Protein AF-A0A382WL47-F1 (afdb_monomer)

Secondary structure (DSSP, 8-state):
---SS---GGG--------EEPPP---SS--EE-TTS-EE----SSSEESS--TTS-SSS-S-SSPPPEE-EE-SSHHHHHHHHHH--TTPPP---SSTTTT-

InterPro domains:
  IPR029433 DUF4438, N-terminal [PF14505] (31-103)
  IPR044909 TM_1086 superfamily [G3DSA:4.10.1180.10] (30-67)

Nearest PDB structures (foldseek):
  3dcl-assembly1_A  TM=9.652E-01  e=2.687E-06  Thermotoga maritima

Structure (mmCIF, N/CA/C/O backbone):
data_AF-A0A382WL47-F1
#
_entry.id   AF-A0A382WL47-F1
#
loop_
_atom_site.group_PDB
_atom_site.id
_atom_site.type_symbol
_atom_site.label_atom_id
_atom_site.label_alt_id
_atom_site.label_comp_id
_atom_site.label_asym_id
_atom_site.label_entity_id
_atom_site.label_seq_id
_atom_site.pdbx_PDB_ins_code
_atom_site.Cartn_x
_atom_site.Cartn_y
_atom_site.Cartn_z
_atom_site.occupancy
_atom_site.B_iso_or_equiv
_atom_site.auth_seq_id
_atom_site.auth_comp_id
_atom_site.auth_asym_id
_atom_site.auth_atom_id
_atom_site.pdbx_PDB_model_num
ATOM 1 N N . MET A 1 1 ?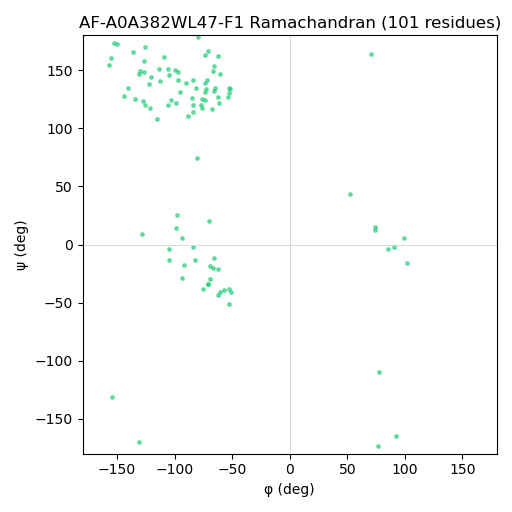 -22.251 -7.660 5.743 1.00 49.41 1 MET A N 1
ATOM 2 C CA . MET A 1 1 ? -22.581 -9.089 5.913 1.00 49.41 1 MET A CA 1
ATOM 3 C C . MET A 1 1 ? -21.816 -9.578 7.119 1.00 49.41 1 MET A C 1
ATOM 5 O O . MET A 1 1 ? -20.596 -9.578 7.074 1.00 49.41 1 MET A O 1
ATOM 9 N N . ILE A 1 2 ? -22.515 -9.888 8.204 1.00 54.53 2 ILE A N 1
ATOM 10 C CA . ILE A 1 2 ? -21.905 -10.502 9.384 1.00 54.53 2 ILE A CA 1
ATOM 11 C C . ILE A 1 2 ? -21.864 -12.001 9.082 1.00 54.53 2 ILE A C 1
ATOM 13 O O . ILE A 1 2 ? -22.895 -12.589 8.757 1.00 54.53 2 ILE A O 1
ATOM 17 N N . SER A 1 3 ? -20.670 -12.587 9.059 1.00 64.06 3 SER A N 1
ATOM 18 C CA . SER A 1 3 ? -20.490 -14.024 8.872 1.00 64.06 3 SER A CA 1
ATOM 19 C C . SER A 1 3 ? -21.045 -14.780 10.086 1.00 64.06 3 SER A C 1
ATOM 21 O O . SER A 1 3 ? -20.982 -14.293 11.211 1.00 64.06 3 SER A O 1
ATOM 23 N N . ASN A 1 4 ? -21.551 -16.000 9.889 1.00 83.44 4 ASN A N 1
ATOM 24 C CA . ASN A 1 4 ? -22.009 -16.895 10.970 1.00 83.44 4 ASN A CA 1
ATOM 25 C C . ASN A 1 4 ? -20.857 -17.450 11.841 1.00 83.44 4 ASN A C 1
ATOM 27 O O . ASN A 1 4 ? -20.998 -18.482 12.495 1.00 83.44 4 ASN A O 1
ATOM 31 N N . ILE A 1 5 ? -19.694 -16.800 11.832 1.00 93.94 5 ILE A N 1
ATOM 32 C CA . ILE A 1 5 ? -18.510 -17.222 12.572 1.00 93.94 5 ILE A CA 1
ATOM 33 C C . ILE A 1 5 ? -18.490 -16.461 13.894 1.00 93.94 5 ILE A C 1
ATOM 35 O O . ILE A 1 5 ? -18.637 -15.242 13.930 1.00 93.94 5 ILE A O 1
ATOM 39 N N . LYS A 1 6 ? -18.286 -17.177 15.001 1.00 94.00 6 LYS A N 1
ATOM 40 C CA . LYS A 1 6 ? -18.114 -16.550 16.313 1.00 94.00 6 LYS A CA 1
ATOM 41 C C . LYS A 1 6 ? -16.790 -15.780 16.339 1.00 94.00 6 LYS A C 1
ATOM 43 O O . LYS A 1 6 ? -15.727 -16.388 16.258 1.00 94.00 6 LYS A O 1
ATOM 48 N N . THR A 1 7 ? -16.856 -14.462 16.502 1.00 95.06 7 THR A N 1
ATOM 49 C CA . THR A 1 7 ? -15.685 -13.578 16.610 1.00 95.06 7 THR A CA 1
ATOM 50 C C . THR A 1 7 ? -15.756 -12.722 17.879 1.00 95.06 7 THR A C 1
ATOM 52 O O . THR A 1 7 ? -16.776 -12.676 18.569 1.00 95.06 7 THR A O 1
ATOM 55 N N . ASN A 1 8 ? -14.660 -12.036 18.201 1.00 95.88 8 ASN A N 1
ATOM 56 C CA . ASN A 1 8 ? -14.606 -10.977 19.211 1.00 95.88 8 ASN A CA 1
ATOM 57 C C . ASN A 1 8 ? -14.702 -9.575 18.580 1.00 95.88 8 ASN A C 1
ATOM 59 O O . ASN A 1 8 ? -14.193 -8.623 19.164 1.00 95.88 8 ASN A O 1
ATOM 63 N N . GLU A 1 9 ? -15.312 -9.439 17.397 1.00 95.00 9 GLU A N 1
ATOM 64 C CA . GLU A 1 9 ? -15.347 -8.189 16.619 1.00 95.00 9 GLU A CA 1
ATOM 65 C C . GLU A 1 9 ? -15.808 -6.982 17.449 1.00 95.00 9 GLU A C 1
ATOM 67 O O . GLU A 1 9 ? -15.214 -5.908 17.385 1.00 95.00 9 GLU A O 1
ATOM 72 N N . ASN A 1 10 ? -16.815 -7.178 18.300 1.00 95.31 10 ASN A N 1
ATOM 73 C CA . ASN A 1 10 ? -17.347 -6.147 19.192 1.00 95.31 10 ASN A CA 1
ATOM 74 C C . ASN A 1 10 ? -16.369 -5.674 20.286 1.00 95.31 10 ASN A C 1
ATOM 76 O O . ASN A 1 10 ? -16.655 -4.689 20.960 1.00 95.31 10 ASN A O 1
ATOM 80 N N . LYS A 1 11 ? -15.245 -6.370 20.483 1.00 97.31 11 LYS A N 1
ATOM 81 C CA . LYS A 1 11 ? -14.180 -6.021 21.435 1.00 97.31 11 LYS A CA 1
ATOM 82 C C . LYS A 1 11 ? -12.938 -5.438 20.756 1.00 97.31 11 LYS A C 1
ATOM 84 O O . LYS A 1 11 ? -11.995 -5.082 21.458 1.00 97.31 11 LYS A O 1
ATOM 89 N N . LEU A 1 12 ? -12.894 -5.381 19.424 1.00 97.06 12 LEU A N 1
ATOM 90 C CA . LEU A 1 12 ? -11.730 -4.864 18.708 1.00 97.06 12 LEU A CA 1
ATOM 91 C C . LEU A 1 12 ? -11.650 -3.340 18.823 1.00 97.06 12 LEU A C 1
ATOM 93 O O . LEU A 1 12 ? -12.651 -2.633 18.697 1.00 97.06 12 LEU A O 1
ATOM 97 N N . ILE A 1 13 ? -10.433 -2.833 19.012 1.00 96.94 13 ILE A N 1
ATOM 98 C CA . ILE A 1 13 ? -10.152 -1.399 18.968 1.00 96.94 13 ILE A CA 1
ATOM 99 C C . ILE A 1 13 ? -10.005 -0.966 17.511 1.00 96.94 13 ILE A C 1
ATOM 101 O O . ILE A 1 13 ? -9.316 -1.612 16.725 1.00 96.94 13 ILE A O 1
ATOM 105 N N . LYS A 1 14 ? -10.640 0.156 17.162 1.00 95.94 14 LYS A N 1
ATOM 106 C CA . LYS A 1 14 ? -10.473 0.818 15.865 1.00 95.94 14 LYS A CA 1
ATOM 107 C C . LYS A 1 14 ? -9.622 2.063 16.059 1.00 95.94 14 LYS A C 1
ATOM 109 O O . LYS A 1 14 ? -10.007 2.959 16.807 1.00 95.94 14 LYS A O 1
ATOM 114 N N . MET A 1 15 ? -8.481 2.115 15.383 1.00 95.75 15 MET A N 1
ATOM 115 C CA . MET A 1 15 ? -7.563 3.250 15.430 1.00 95.75 15 MET A CA 1
ATOM 116 C C . MET A 1 15 ? -7.531 3.954 14.081 1.00 95.75 15 MET A C 1
ATOM 118 O O . MET A 1 15 ? -7.550 3.312 13.034 1.00 95.75 15 MET A O 1
ATOM 122 N N . SER A 1 16 ? -7.475 5.286 14.109 1.00 94.50 16 SER A N 1
ATOM 123 C CA . SER A 1 16 ? -7.146 6.048 12.907 1.00 94.50 16 SER A CA 1
ATOM 124 C C . SER A 1 16 ? -5.649 5.945 12.663 1.00 94.50 16 SER A C 1
ATOM 126 O O . SER A 1 16 ? -4.857 6.289 13.536 1.00 94.50 16 SER A O 1
ATOM 128 N N . ILE A 1 17 ? -5.283 5.497 11.470 1.00 94.81 17 ILE A N 1
ATOM 129 C CA . ILE A 1 17 ? -3.910 5.455 10.988 1.00 94.81 17 ILE A CA 1
ATOM 130 C C . ILE A 1 17 ? -3.859 6.089 9.601 1.00 94.81 17 ILE A C 1
ATOM 132 O O . ILE A 1 17 ? -4.849 6.068 8.867 1.00 94.81 17 ILE A O 1
ATOM 136 N N . GLY A 1 18 ? -2.738 6.709 9.254 1.00 94.50 18 GLY A N 1
ATOM 137 C CA . GLY A 1 18 ? -2.567 7.328 7.951 1.00 94.50 18 GLY A CA 1
ATOM 138 C C . GLY A 1 18 ? -1.101 7.464 7.587 1.00 94.50 18 GLY A C 1
ATOM 139 O O . GLY A 1 18 ? -0.247 7.549 8.461 1.00 94.50 18 GLY A O 1
ATOM 140 N N . GLY A 1 19 ? -0.859 7.498 6.285 1.00 95.88 19 GLY A N 1
ATOM 141 C CA . GLY A 1 19 ? 0.404 7.882 5.675 1.00 95.88 19 GLY A CA 1
ATOM 142 C C . GLY A 1 19 ? 0.146 8.906 4.575 1.00 95.88 19 GLY A C 1
ATOM 143 O O . GLY A 1 19 ? -0.975 9.410 4.419 1.00 95.88 19 GLY A O 1
ATOM 144 N N . TYR A 1 20 ? 1.175 9.187 3.795 1.00 96.56 20 TYR A N 1
ATOM 145 C CA . TYR A 1 20 ? 1.091 10.016 2.601 1.00 96.56 20 TYR A CA 1
ATOM 146 C C . TYR A 1 20 ? 1.182 9.132 1.367 1.00 96.56 20 TYR A C 1
ATOM 148 O O . TYR A 1 20 ? 1.813 8.078 1.401 1.00 96.56 20 TYR A O 1
ATOM 156 N N . VAL A 1 21 ? 0.553 9.568 0.276 1.00 97.19 21 VAL A N 1
ATOM 157 C CA . VAL A 1 21 ? 0.770 8.942 -1.031 1.00 97.19 21 VAL A CA 1
ATOM 158 C C . VAL A 1 21 ? 2.242 9.101 -1.383 1.00 97.19 21 VAL A C 1
ATOM 160 O O . VAL A 1 21 ? 2.745 10.227 -1.418 1.00 97.19 21 VAL A O 1
ATOM 163 N N . THR A 1 22 ? 2.926 7.984 -1.603 1.00 96.56 22 THR A N 1
ATOM 164 C CA . THR A 1 22 ? 4.351 7.995 -1.932 1.00 96.56 22 THR A CA 1
ATOM 165 C C . THR A 1 22 ? 4.567 8.466 -3.369 1.00 96.56 22 THR A C 1
ATOM 167 O O . THR A 1 22 ? 3.640 8.514 -4.176 1.00 96.56 22 THR A O 1
ATOM 170 N N . GLN A 1 23 ? 5.797 8.852 -3.699 1.00 93.81 23 GLN A N 1
ATOM 171 C CA . GLN A 1 23 ? 6.234 9.041 -5.084 1.00 93.81 23 GLN A CA 1
ATOM 172 C C . GLN A 1 23 ? 6.962 7.771 -5.540 1.00 93.81 23 GLN A C 1
ATOM 174 O O . GLN A 1 23 ? 7.612 7.144 -4.699 1.00 93.81 23 GLN A O 1
ATOM 179 N N . PRO A 1 24 ? 6.910 7.398 -6.835 1.00 91.88 24 PRO A N 1
ATOM 180 C CA . PRO A 1 24 ? 7.762 6.336 -7.358 1.00 91.88 24 PRO A CA 1
ATOM 181 C C . PRO A 1 24 ? 9.220 6.619 -6.994 1.00 91.88 24 PRO A C 1
ATOM 183 O O . PRO A 1 24 ? 9.690 7.749 -7.160 1.00 91.88 24 PRO A O 1
ATOM 186 N N . SER A 1 25 ? 9.935 5.609 -6.505 1.00 85.38 25 SER A N 1
ATOM 187 C CA . SER A 1 25 ? 11.363 5.738 -6.220 1.00 85.38 25 SER A CA 1
ATOM 188 C C . SER A 1 25 ? 12.179 4.856 -7.153 1.00 85.38 25 SER A C 1
ATOM 190 O O . SER A 1 25 ? 11.717 3.826 -7.642 1.00 85.38 25 SER A O 1
ATOM 192 N N . PHE A 1 26 ? 13.403 5.293 -7.431 1.00 83.19 26 PHE A N 1
ATOM 193 C CA . PHE A 1 26 ? 14.313 4.594 -8.321 1.00 83.19 26 PHE A CA 1
ATOM 194 C C . PHE A 1 26 ? 15.736 4.747 -7.791 1.00 83.19 26 PHE A C 1
ATOM 196 O O . PHE A 1 26 ? 16.194 5.859 -7.517 1.00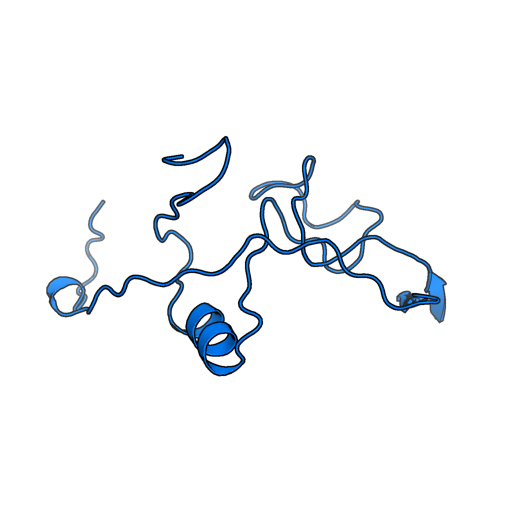 83.19 26 PHE A O 1
ATOM 203 N N . LYS A 1 27 ? 16.458 3.636 -7.633 1.00 82.25 27 LYS A N 1
ATOM 204 C CA . LYS A 1 27 ? 17.899 3.681 -7.351 1.00 82.25 27 LYS A CA 1
ATOM 205 C C . LYS A 1 27 ? 18.610 4.136 -8.627 1.00 82.25 27 LYS A C 1
ATOM 207 O O . LYS A 1 27 ? 18.232 3.699 -9.692 1.00 82.25 27 LYS A O 1
ATOM 212 N N . ASN A 1 28 ? 19.653 4.956 -8.568 1.00 83.44 28 ASN A N 1
ATOM 213 C CA . ASN A 1 28 ? 20.464 5.300 -9.749 1.00 83.44 28 ASN A CA 1
ATOM 214 C C . ASN A 1 28 ? 21.784 4.501 -9.694 1.00 83.44 28 ASN A C 1
ATOM 216 O O . ASN A 1 28 ? 22.450 4.572 -8.658 1.00 83.44 28 ASN A O 1
ATOM 220 N N . PRO A 1 29 ? 22.176 3.705 -10.714 1.00 85.69 29 PRO A N 1
ATOM 221 C CA . PRO A 1 29 ? 21.605 3.585 -12.066 1.00 85.69 29 PRO A CA 1
ATOM 222 C C . PRO A 1 29 ? 20.394 2.646 -12.208 1.00 85.69 29 PRO A C 1
ATOM 224 O O . PRO A 1 29 ? 19.847 2.532 -13.298 1.00 85.69 29 PRO A O 1
ATOM 227 N N . GLY A 1 30 ? 19.974 1.981 -11.127 1.00 83.94 30 GLY A N 1
ATOM 228 C CA . GLY A 1 30 ? 18.656 1.327 -11.033 1.00 83.94 30 GLY A CA 1
ATOM 229 C C . GLY A 1 30 ? 18.478 0.038 -11.803 1.00 83.94 30 GLY A C 1
ATOM 230 O O . GLY A 1 30 ? 17.361 -0.441 -11.972 1.00 83.94 30 GLY A O 1
ATOM 231 N N . TYR A 1 31 ? 19.593 -0.536 -12.229 1.00 89.88 31 TYR A N 1
ATOM 232 C CA . TYR A 1 31 ? 19.626 -1.883 -12.747 1.00 89.88 31 TYR A CA 1
ATOM 233 C C . TYR A 1 31 ? 19.291 -2.901 -11.658 1.00 89.88 31 TYR A C 1
ATOM 235 O O . TYR A 1 31 ? 19.883 -2.884 -10.573 1.00 89.88 31 TYR A O 1
ATOM 243 N N . ILE A 1 32 ? 18.390 -3.816 -11.995 1.00 88.88 32 ILE A N 1
ATOM 244 C CA . ILE A 1 32 ? 18.088 -5.021 -11.225 1.00 88.88 32 ILE A CA 1
ATOM 245 C C . ILE A 1 32 ? 18.354 -6.249 -12.110 1.00 88.88 32 ILE A C 1
ATOM 247 O O . ILE A 1 32 ? 18.148 -6.177 -13.325 1.00 88.88 32 ILE A O 1
ATOM 251 N N . PRO A 1 33 ? 18.861 -7.363 -11.557 1.00 91.38 33 PRO A N 1
ATOM 252 C CA . PRO A 1 33 ? 19.015 -8.594 -12.319 1.00 91.38 33 PRO A CA 1
ATOM 253 C C . PRO A 1 33 ? 17.646 -9.242 -12.544 1.00 91.38 33 PRO A C 1
ATOM 255 O O . PRO A 1 33 ? 16.878 -9.418 -11.599 1.00 91.38 33 PRO A O 1
ATOM 258 N N . ASN A 1 34 ? 17.348 -9.625 -13.784 1.00 91.38 34 ASN A N 1
ATOM 259 C CA . ASN A 1 34 ? 16.217 -10.505 -14.066 1.00 91.38 34 ASN A CA 1
ATOM 260 C C . ASN A 1 34 ? 16.577 -11.980 -13.782 1.00 91.38 34 ASN A C 1
ATOM 262 O O . ASN A 1 34 ? 17.713 -12.310 -13.432 1.00 91.38 34 ASN A O 1
ATOM 266 N N . ASN A 1 35 ? 15.610 -12.880 -13.974 1.00 91.00 35 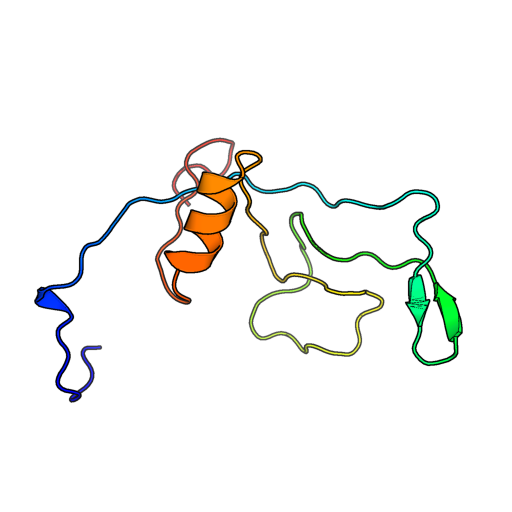ASN A N 1
ATOM 267 C CA . ASN A 1 35 ? 15.788 -14.317 -13.732 1.00 91.00 35 ASN A CA 1
ATOM 268 C C . ASN A 1 35 ? 16.857 -14.975 -14.627 1.00 91.00 35 ASN A C 1
ATOM 270 O O . ASN A 1 35 ? 17.392 -16.016 -14.257 1.00 91.00 35 ASN A O 1
ATOM 274 N N . ASP A 1 36 ? 17.194 -14.358 -15.762 1.00 95.00 36 ASP A N 1
ATOM 275 C CA . ASP A 1 36 ? 18.228 -14.820 -16.697 1.00 95.00 36 ASP A CA 1
ATOM 276 C C . ASP A 1 36 ? 19.603 -14.180 -16.419 1.00 95.00 36 ASP A C 1
ATOM 278 O O . ASP A 1 36 ? 20.550 -14.356 -17.186 1.00 95.00 36 ASP A O 1
ATOM 282 N N . GLY A 1 37 ? 19.730 -13.402 -15.337 1.00 94.25 37 GLY A N 1
ATOM 283 C CA . GLY A 1 37 ? 20.958 -12.690 -14.978 1.00 94.25 37 GLY A CA 1
ATOM 284 C C . GLY A 1 37 ? 21.25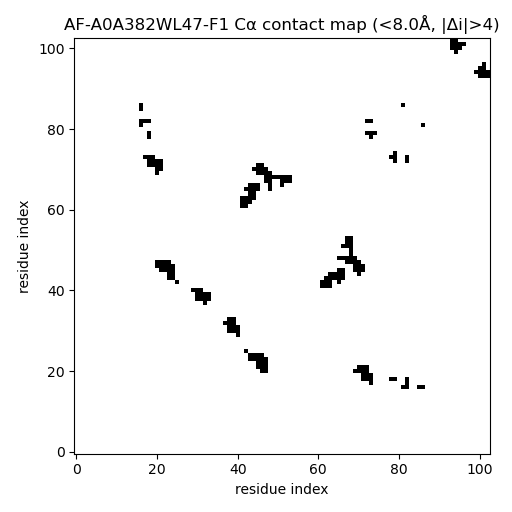1 -11.462 -15.847 1.00 94.25 37 GLY A C 1
ATOM 285 O O . GLY A 1 37 ? 22.352 -10.914 -15.786 1.00 94.25 37 GLY A O 1
ATOM 286 N N . GLN A 1 38 ? 20.288 -11.011 -16.652 1.00 94.94 38 GLN A N 1
ATOM 287 C CA . GLN A 1 38 ? 20.409 -9.799 -17.455 1.00 94.94 38 GLN A CA 1
ATOM 288 C C . GLN A 1 38 ? 20.051 -8.564 -16.628 1.00 94.94 38 GLN A C 1
ATOM 290 O O . GLN A 1 38 ? 19.114 -8.560 -15.831 1.00 94.94 38 GLN A O 1
ATOM 295 N N . SER A 1 39 ? 20.799 -7.490 -16.861 1.00 94.12 39 SER A N 1
ATOM 296 C CA . SER A 1 39 ? 20.580 -6.187 -16.242 1.00 94.12 39 SER A CA 1
ATOM 297 C C . SER A 1 39 ? 19.387 -5.484 -16.893 1.00 94.12 39 SER A C 1
ATOM 299 O O . SER A 1 39 ? 19.440 -5.173 -18.083 1.00 94.12 39 SER A O 1
ATOM 301 N N . VAL A 1 40 ? 18.329 -5.208 -16.129 1.00 93.25 40 VAL A N 1
ATOM 302 C CA . VAL A 1 40 ? 17.106 -4.549 -16.622 1.00 93.25 40 VAL A CA 1
ATOM 303 C C . VAL A 1 40 ? 16.750 -3.323 -15.785 1.00 93.25 40 VAL A C 1
ATOM 305 O O . VAL A 1 40 ? 17.174 -3.196 -14.637 1.00 93.25 40 VAL A O 1
ATOM 308 N N . ILE A 1 41 ? 15.970 -2.414 -16.373 1.00 92.56 41 ILE A N 1
ATOM 309 C CA . ILE A 1 41 ? 15.387 -1.249 -15.702 1.00 92.56 41 ILE A CA 1
ATOM 310 C C . ILE A 1 41 ? 13.873 -1.349 -15.845 1.00 92.56 41 ILE A C 1
ATOM 312 O O . ILE A 1 41 ? 13.356 -1.305 -16.962 1.00 92.56 41 ILE A O 1
ATOM 316 N N . PHE A 1 42 ? 13.173 -1.457 -14.717 1.00 91.75 42 PHE A N 1
ATOM 317 C CA . PHE A 1 42 ? 11.719 -1.539 -14.680 1.00 91.75 42 PHE A CA 1
ATOM 318 C C . PHE A 1 42 ? 11.117 -0.562 -13.662 1.00 91.75 42 PHE A C 1
ATOM 320 O O . PHE A 1 42 ? 11.738 -0.298 -12.631 1.00 91.75 42 PHE A O 1
ATOM 327 N N . PRO A 1 43 ? 9.915 -0.016 -13.936 1.00 91.81 43 PRO A N 1
ATOM 328 C CA . PRO A 1 43 ? 9.113 0.647 -12.914 1.00 91.81 43 PRO A CA 1
ATOM 329 C C . PRO A 1 43 ? 8.653 -0.367 -11.858 1.00 91.81 43 PRO A C 1
ATOM 331 O O . PRO A 1 43 ? 8.485 -1.550 -12.170 1.00 91.81 43 PRO A O 1
ATOM 334 N N . GLY A 1 44 ? 8.410 0.107 -10.635 1.00 90.62 44 GLY A N 1
ATOM 335 C CA . GLY A 1 44 ? 8.076 -0.767 -9.517 1.00 90.62 44 GLY A CA 1
ATOM 336 C C . GLY A 1 44 ? 7.256 -0.133 -8.407 1.00 90.62 44 GLY A C 1
ATOM 337 O O . GLY A 1 44 ? 6.223 0.477 -8.679 1.00 90.62 44 GLY A O 1
ATOM 338 N N . MET A 1 45 ? 7.708 -0.330 -7.168 1.00 92.62 45 MET A N 1
ATOM 339 C CA . MET A 1 45 ? 7.013 0.091 -5.949 1.00 92.62 45 MET A CA 1
ATOM 340 C C . MET A 1 45 ? 6.829 1.610 -5.857 1.00 92.62 45 MET A C 1
ATOM 342 O O . MET A 1 45 ? 7.571 2.393 -6.462 1.00 92.62 45 MET A O 1
ATOM 346 N N . PHE A 1 46 ? 5.903 1.996 -4.979 1.00 95.12 46 PHE A N 1
ATOM 347 C CA . PHE A 1 46 ? 5.519 3.359 -4.638 1.00 95.12 46 PHE A CA 1
ATOM 348 C C . PHE A 1 46 ? 4.761 4.111 -5.735 1.00 95.12 46 PHE A C 1
ATOM 350 O O . PHE A 1 46 ? 4.774 3.766 -6.915 1.00 95.12 46 PHE A O 1
ATOM 357 N N . GLY A 1 47 ? 4.124 5.215 -5.342 1.00 95.88 47 GLY A N 1
ATOM 358 C CA . GLY A 1 47 ? 3.439 6.090 -6.283 1.00 95.88 47 GLY A CA 1
ATOM 359 C C . GLY A 1 47 ? 1.963 5.781 -6.493 1.00 95.88 47 GLY A C 1
ATOM 360 O O . GLY A 1 47 ? 1.300 5.089 -5.718 1.00 95.88 47 GLY A O 1
ATOM 361 N N . VAL A 1 48 ? 1.452 6.363 -7.578 1.00 97.12 48 VAL A N 1
ATOM 362 C CA . VAL A 1 48 ? 0.098 6.138 -8.082 1.00 97.12 48 VAL A CA 1
ATOM 363 C C . VAL A 1 48 ? 0.202 5.464 -9.444 1.00 97.12 48 VAL A C 1
ATOM 365 O O . VAL A 1 48 ? 0.579 6.098 -10.434 1.00 97.12 48 VAL A O 1
ATOM 368 N N . VAL A 1 49 ? -0.141 4.179 -9.499 1.00 97.12 49 VAL A N 1
ATOM 369 C CA . VAL A 1 49 ? -0.165 3.395 -10.734 1.00 97.12 49 VAL A CA 1
ATOM 370 C C . VAL A 1 49 ? -1.538 3.530 -11.386 1.00 97.12 49 VAL A C 1
ATOM 372 O O . VAL A 1 49 ? -2.547 3.025 -10.899 1.00 97.12 49 VAL A O 1
ATOM 375 N N . ASN A 1 50 ? -1.581 4.230 -12.521 1.00 96.38 50 ASN A N 1
ATOM 376 C CA . ASN A 1 50 ? -2.837 4.627 -13.170 1.00 96.38 50 ASN A CA 1
ATOM 377 C C . ASN A 1 50 ? -3.473 3.531 -14.046 1.00 96.38 50 ASN A C 1
ATOM 379 O O . ASN A 1 50 ? -4.622 3.673 -14.461 1.00 96.38 50 ASN A O 1
ATOM 383 N N . ASN A 1 51 ? -2.737 2.462 -14.363 1.00 96.88 51 ASN A N 1
ATOM 384 C CA . ASN A 1 51 ? -3.142 1.424 -15.318 1.00 96.88 51 ASN A CA 1
ATOM 385 C C . ASN A 1 51 ? -3.047 -0.013 -14.774 1.00 96.88 51 ASN A C 1
ATOM 387 O O . ASN A 1 51 ? -3.217 -0.948 -15.553 1.00 96.88 51 ASN A O 1
ATOM 391 N N . VAL A 1 52 ? -2.805 -0.184 -13.470 1.00 97.75 52 VAL A N 1
ATOM 392 C CA . VAL A 1 52 ? -2.833 -1.482 -12.777 1.00 97.75 52 VAL A CA 1
ATOM 393 C C . VAL A 1 52 ? -3.614 -1.323 -11.479 1.00 97.75 52 VAL A C 1
ATOM 395 O O . VAL A 1 52 ? -3.302 -0.461 -10.656 1.00 97.75 52 VAL A O 1
ATOM 398 N N . LYS A 1 53 ? -4.643 -2.147 -11.287 1.00 97.50 53 LYS A N 1
ATOM 399 C CA . LYS A 1 53 ? -5.523 -2.109 -10.111 1.00 97.50 53 LYS A CA 1
ATOM 400 C C . LYS A 1 53 ? -5.808 -3.507 -9.566 1.00 97.50 53 LYS A C 1
ATOM 402 O O . LYS A 1 53 ? -5.594 -4.520 -10.229 1.00 97.50 53 LYS A O 1
ATOM 407 N N . VAL A 1 54 ? -6.347 -3.558 -8.347 1.00 97.50 54 VAL A N 1
ATOM 408 C CA . VAL A 1 54 ? -6.825 -4.806 -7.735 1.00 97.50 54 VAL A CA 1
ATOM 409 C C . VAL A 1 54 ? -7.822 -5.496 -8.673 1.00 97.50 54 VAL A C 1
ATOM 411 O O . VAL A 1 54 ? -8.800 -4.887 -9.105 1.00 97.50 54 VAL A O 1
ATOM 414 N N . GLY A 1 55 ? -7.563 -6.772 -8.965 1.00 97.62 55 GLY A N 1
ATOM 415 C CA . GLY A 1 55 ? -8.345 -7.591 -9.896 1.00 97.62 55 GLY A CA 1
ATOM 416 C C . GLY A 1 55 ? -7.707 -7.771 -11.278 1.00 97.62 55 GLY A C 1
ATOM 417 O O . GLY A 1 55 ? -8.093 -8.700 -11.986 1.00 97.62 55 GLY A O 1
ATOM 418 N N . ASP A 1 56 ? -6.720 -6.950 -11.650 1.00 98.19 56 ASP A N 1
ATOM 419 C CA . ASP A 1 56 ? -5.948 -7.160 -12.878 1.00 98.19 56 ASP A CA 1
ATOM 420 C C . ASP A 1 56 ? -5.007 -8.373 -12.755 1.00 98.19 56 ASP A C 1
ATOM 422 O O . ASP A 1 56 ? -4.757 -8.907 -11.670 1.00 98.19 56 ASP A O 1
ATOM 426 N N . ARG A 1 57 ? -4.462 -8.827 -13.891 1.00 97.62 57 ARG A N 1
ATOM 427 C CA . ARG A 1 57 ? -3.469 -9.911 -13.909 1.00 97.62 57 ARG A CA 1
ATOM 428 C C . ARG A 1 57 ? -2.188 -9.467 -13.203 1.00 97.62 57 ARG A C 1
ATOM 430 O O . ARG A 1 57 ? -1.668 -8.394 -13.495 1.00 97.62 57 ARG A O 1
ATOM 437 N N . ALA A 1 58 ? -1.648 -10.340 -12.354 1.00 96.75 58 ALA A N 1
ATOM 438 C CA . ALA A 1 58 ? -0.369 -10.115 -11.678 1.00 96.75 58 ALA A CA 1
ATOM 439 C C . ALA A 1 58 ? 0.839 -10.174 -12.635 1.00 96.75 58 ALA A C 1
ATOM 441 O O . ALA A 1 58 ? 1.838 -9.503 -12.412 1.00 96.75 58 ALA A O 1
ATOM 442 N N . PHE A 1 59 ? 0.743 -10.960 -13.712 1.00 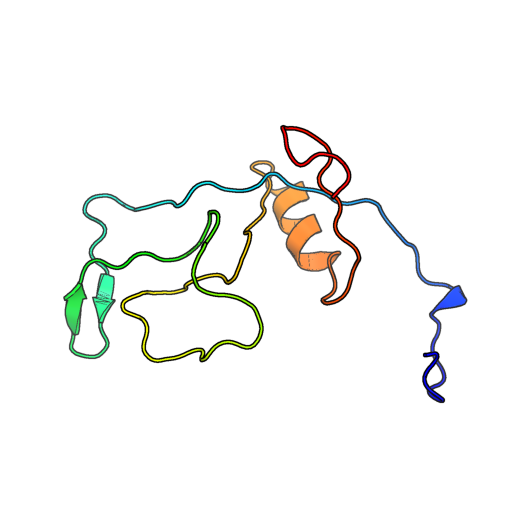96.44 59 PHE A N 1
ATOM 443 C CA . PHE A 1 59 ? 1.811 -11.148 -14.699 1.00 96.44 59 PHE A CA 1
ATOM 444 C C . PHE A 1 59 ? 1.475 -10.486 -16.040 1.00 96.44 59 PHE A C 1
ATOM 446 O O . PHE A 1 59 ? 0.306 -10.260 -16.357 1.00 96.44 59 PHE A O 1
ATOM 453 N N . GLY A 1 60 ? 2.507 -10.260 -16.860 1.00 95.38 60 GLY A N 1
ATOM 454 C CA . GLY A 1 60 ? 2.388 -9.680 -18.204 1.00 95.38 60 GLY A CA 1
ATOM 455 C C . GLY A 1 60 ? 2.706 -8.185 -18.282 1.00 95.38 60 GLY A C 1
ATOM 456 O O . GLY A 1 60 ? 2.560 -7.590 -19.346 1.00 95.38 60 GLY A O 1
ATOM 457 N N . TRP A 1 61 ? 3.155 -7.587 -17.179 1.00 95.69 61 TRP A N 1
ATOM 458 C CA . TRP A 1 61 ? 3.610 -6.201 -17.114 1.00 95.69 61 TRP A CA 1
ATOM 459 C C . TRP A 1 61 ? 5.134 -6.125 -17.232 1.00 95.69 61 TRP A C 1
ATOM 461 O O . TRP A 1 61 ? 5.843 -6.951 -16.660 1.00 95.69 61 TRP A O 1
ATOM 471 N N . ALA A 1 62 ? 5.641 -5.112 -17.934 1.00 94.50 62 ALA A N 1
ATOM 472 C CA . ALA A 1 62 ? 7.060 -4.760 -17.918 1.00 94.50 62 ALA A CA 1
ATOM 473 C C . ALA A 1 62 ? 7.364 -3.926 -16.659 1.00 94.50 62 ALA A C 1
ATOM 475 O O . ALA A 1 62 ? 7.474 -2.703 -16.728 1.00 94.50 62 ALA A O 1
ATOM 476 N N . GLY A 1 63 ? 7.406 -4.593 -15.506 1.00 92.50 63 GLY A N 1
ATOM 477 C CA . GLY A 1 63 ? 7.552 -3.985 -14.184 1.00 92.50 63 GLY A CA 1
ATOM 478 C C . GLY A 1 63 ? 8.158 -4.964 -13.174 1.00 92.50 63 GLY A C 1
ATOM 479 O O . GLY A 1 63 ? 8.103 -6.174 -13.386 1.00 92.50 63 GLY A O 1
ATOM 480 N N . ASP A 1 64 ? 8.699 -4.447 -12.074 1.00 91.81 64 ASP A N 1
ATOM 481 C CA . ASP A 1 64 ? 9.183 -5.231 -10.930 1.00 91.81 64 ASP A CA 1
ATOM 482 C C . ASP A 1 64 ? 8.552 -4.699 -9.642 1.00 91.81 64 ASP A C 1
ATOM 484 O O . ASP A 1 64 ? 8.668 -3.518 -9.356 1.00 91.81 64 ASP A O 1
ATOM 488 N N . HIS A 1 65 ? 7.868 -5.541 -8.866 1.00 93.62 65 HIS A N 1
ATOM 489 C CA . HIS A 1 65 ? 7.137 -5.110 -7.663 1.00 93.62 65 HIS A CA 1
ATOM 490 C C . HIS A 1 65 ? 6.154 -3.942 -7.907 1.00 93.62 65 HIS A C 1
ATOM 492 O O . HIS A 1 65 ? 6.068 -3.004 -7.119 1.00 93.62 65 HIS A O 1
ATOM 498 N N . ILE A 1 66 ? 5.386 -3.988 -9.002 1.00 95.38 66 ILE A N 1
ATOM 499 C CA . 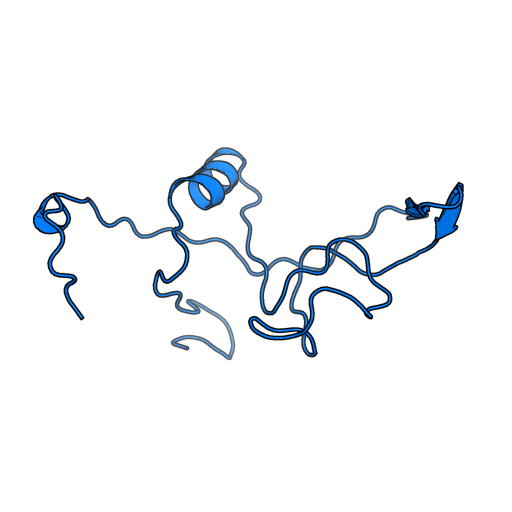ILE A 1 66 ? 4.296 -3.026 -9.224 1.00 95.38 66 ILE A CA 1
ATOM 500 C C . ILE A 1 66 ? 3.242 -3.155 -8.119 1.00 95.38 66 ILE A C 1
ATOM 502 O O . ILE A 1 66 ? 2.677 -4.228 -7.900 1.00 95.38 66 ILE A O 1
ATOM 506 N N . GLU A 1 67 ? 2.929 -2.031 -7.480 1.00 96.75 67 GLU A N 1
ATOM 507 C CA . GLU A 1 67 ? 1.882 -1.918 -6.468 1.00 96.75 67 GLU A CA 1
ATOM 508 C C . GLU A 1 67 ? 0.602 -1.347 -7.110 1.00 96.75 67 GLU A C 1
ATOM 510 O O . GLU A 1 67 ? 0.637 -0.272 -7.712 1.00 96.75 67 GLU A O 1
ATOM 515 N N . PRO A 1 68 ? -0.544 -2.049 -7.053 1.00 97.19 68 PRO A N 1
ATOM 516 C CA . PRO A 1 68 ? -1.751 -1.609 -7.743 1.00 97.19 68 PRO A CA 1
ATOM 517 C C . PRO A 1 68 ? -2.396 -0.391 -7.067 1.00 97.19 68 PRO A C 1
ATOM 519 O O . PRO A 1 68 ? -2.669 -0.394 -5.866 1.00 97.19 68 PRO A O 1
ATOM 522 N N . GLY A 1 69 ? -2.778 0.605 -7.867 1.00 96.69 69 GLY A N 1
ATOM 523 C CA . GLY A 1 69 ? -3.498 1.784 -7.392 1.00 96.69 69 GLY A CA 1
ATOM 524 C C . GLY A 1 69 ? -2.597 2.801 -6.696 1.00 96.69 69 GLY A C 1
ATOM 525 O O . GLY A 1 69 ? -1.858 3.516 -7.362 1.00 96.69 69 GLY A O 1
ATOM 526 N N . VAL A 1 70 ? -2.736 2.945 -5.377 1.00 97.19 70 VAL A N 1
ATOM 527 C C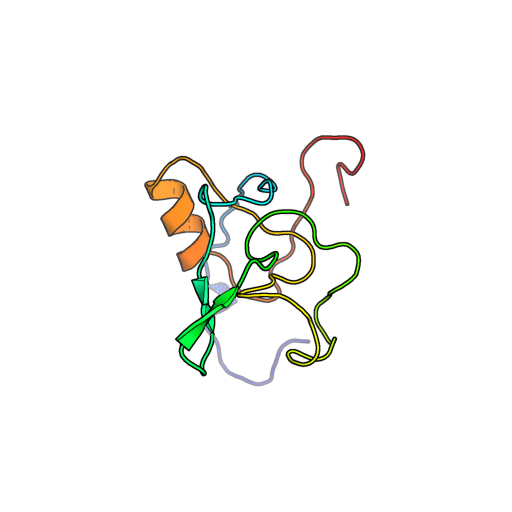A . VAL A 1 70 ? -2.089 4.013 -4.601 1.00 97.19 70 VAL A CA 1
ATOM 528 C C . VAL A 1 70 ? -1.293 3.408 -3.458 1.00 97.19 70 VAL A C 1
ATOM 530 O O . VAL A 1 70 ? -1.874 2.796 -2.560 1.00 97.19 70 VAL A O 1
ATOM 533 N N . SER A 1 71 ? 0.009 3.657 -3.458 1.00 97.38 71 SER A N 1
ATOM 534 C CA . SER A 1 71 ? 0.899 3.281 -2.367 1.00 97.38 71 SER A CA 1
ATOM 535 C C . SER A 1 71 ? 0.987 4.400 -1.336 1.00 97.38 71 SER A C 1
ATOM 537 O O . SER A 1 71 ? 1.057 5.584 -1.681 1.00 97.38 71 SER A O 1
ATOM 539 N N . ILE A 1 72 ? 0.977 4.030 -0.057 1.00 97.31 72 ILE A N 1
ATOM 540 C CA . ILE A 1 72 ? 1.108 4.968 1.059 1.00 97.31 72 ILE A CA 1
ATOM 541 C C . ILE A 1 72 ? 2.233 4.540 1.987 1.00 97.31 72 ILE A C 1
ATOM 543 O O . ILE A 1 72 ? 2.462 3.348 2.167 1.00 97.31 72 ILE A O 1
ATOM 547 N N . ASP A 1 73 ? 2.889 5.515 2.604 1.00 97.00 73 ASP A N 1
ATOM 548 C CA . ASP A 1 73 ? 3.901 5.265 3.626 1.00 97.00 73 ASP A CA 1
ATOM 549 C C . ASP A 1 73 ? 4.007 6.443 4.612 1.00 97.00 73 ASP A C 1
ATOM 551 O O . ASP A 1 73 ? 3.376 7.491 4.426 1.00 97.00 73 ASP A O 1
ATOM 555 N N . SER A 1 74 ? 4.801 6.273 5.667 1.00 96.19 74 SER A N 1
ATOM 556 C CA . SER A 1 74 ? 5.298 7.352 6.516 1.00 96.19 74 SER A CA 1
ATOM 557 C C . SER A 1 74 ? 6.824 7.338 6.540 1.00 96.19 74 SER A C 1
ATOM 559 O O . SER A 1 74 ? 7.449 6.293 6.678 1.00 96.19 74 SER A O 1
ATOM 561 N N . GLU A 1 75 ? 7.430 8.521 6.469 1.00 93.56 75 GLU A N 1
ATOM 562 C CA . GLU A 1 75 ? 8.881 8.687 6.629 1.00 93.56 75 GLU A CA 1
ATOM 563 C C . GLU A 1 75 ? 9.336 8.407 8.073 1.00 93.56 75 GLU A C 1
ATOM 565 O O . GLU A 1 75 ? 10.510 8.139 8.330 1.00 93.56 75 GLU A O 1
ATOM 570 N N . GLN A 1 76 ? 8.404 8.434 9.032 1.00 96.88 76 GLN A N 1
ATOM 571 C CA . GLN A 1 76 ? 8.682 8.133 10.428 1.00 96.88 76 GLN A CA 1
ATOM 572 C C . GLN A 1 76 ? 8.629 6.623 10.655 1.00 96.88 76 GLN A C 1
ATOM 574 O O . GLN A 1 76 ? 7.567 6.009 10.607 1.00 96.88 76 GLN A O 1
ATOM 579 N N . ILE A 1 77 ? 9.771 6.024 10.995 1.00 96.62 77 ILE A N 1
ATOM 580 C CA . ILE A 1 77 ? 9.933 4.563 11.082 1.00 96.62 77 ILE A CA 1
ATOM 581 C C . ILE A 1 77 ? 8.887 3.852 11.963 1.00 96.62 77 ILE A C 1
ATOM 583 O O . ILE A 1 77 ? 8.389 2.785 11.611 1.00 96.62 77 ILE A O 1
ATOM 587 N N . ASN A 1 78 ? 8.492 4.448 13.091 1.00 97.19 78 ASN A N 1
ATOM 588 C CA . ASN A 1 78 ? 7.479 3.856 13.972 1.00 97.19 78 ASN A CA 1
ATOM 589 C C . ASN A 1 78 ? 6.071 3.901 13.354 1.00 97.19 78 ASN A C 1
ATOM 591 O O . ASN A 1 78 ? 5.273 2.990 13.565 1.00 97.19 78 ASN A O 1
ATOM 595 N N . GLU A 1 79 ? 5.767 4.943 12.580 1.00 97.12 79 GLU A N 1
ATOM 596 C CA . GLU A 1 79 ? 4.504 5.081 11.851 1.00 97.12 79 GLU A CA 1
ATOM 597 C C . GLU A 1 79 ? 4.474 4.165 10.621 1.00 97.12 79 GLU A C 1
ATOM 599 O O . GLU A 1 79 ? 3.451 3.530 10.373 1.00 97.12 79 GLU A O 1
ATOM 604 N N . HIS A 1 80 ? 5.604 4.024 9.914 1.00 96.75 80 HIS A N 1
ATOM 605 C CA . HIS A 1 80 ? 5.805 3.026 8.859 1.00 96.75 80 HIS A CA 1
ATOM 606 C C . HIS A 1 80 ? 5.469 1.625 9.375 1.00 96.75 80 HIS A C 1
ATOM 608 O O . HIS A 1 80 ? 4.636 0.925 8.798 1.00 96.75 80 HIS A O 1
ATOM 614 N N . PHE A 1 81 ? 6.034 1.222 10.517 1.00 97.50 81 PHE A N 1
ATOM 615 C CA . PHE A 1 81 ? 5.690 -0.066 11.115 1.00 97.50 81 PHE A CA 1
ATOM 616 C C . PHE A 1 81 ? 4.216 -0.140 11.513 1.00 97.50 81 PHE A C 1
ATOM 618 O O . PHE A 1 81 ? 3.557 -1.136 11.219 1.00 97.50 81 PHE A O 1
ATOM 625 N N . ALA A 1 82 ? 3.657 0.907 12.125 1.00 96.62 82 ALA A N 1
ATOM 626 C CA . ALA A 1 82 ? 2.239 0.919 12.470 1.00 96.62 82 ALA A CA 1
ATOM 627 C C . ALA A 1 82 ? 1.340 0.708 11.236 1.00 96.62 82 ALA A C 1
ATOM 629 O O . ALA A 1 82 ? 0.361 -0.034 11.333 1.00 96.62 82 ALA A O 1
ATOM 630 N N . LEU A 1 83 ? 1.678 1.300 10.080 1.00 96.81 83 LEU A N 1
ATOM 631 C CA . LEU A 1 83 ? 0.942 1.113 8.823 1.00 96.81 83 LEU A CA 1
ATOM 632 C C . LEU A 1 83 ? 0.940 -0.355 8.391 1.00 96.81 83 LEU A C 1
ATOM 634 O O . LEU A 1 83 ? -0.109 -0.871 8.013 1.00 96.81 83 LEU A O 1
ATOM 638 N N . HIS A 1 84 ? 2.069 -1.046 8.53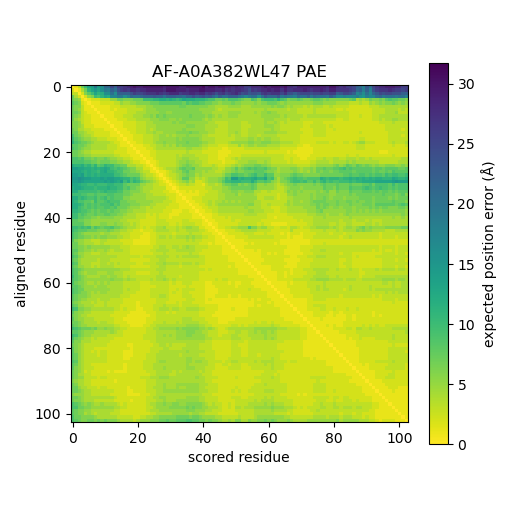0 1.00 95.38 84 HIS A N 1
ATOM 639 C CA . HIS A 1 84 ? 2.182 -2.463 8.182 1.00 95.38 84 HIS A CA 1
ATOM 640 C C . HIS A 1 84 ? 1.428 -3.391 9.148 1.00 95.38 84 HIS A C 1
ATOM 642 O O . HIS A 1 84 ? 0.902 -4.416 8.719 1.00 95.38 84 HIS A O 1
ATOM 648 N N . TYR A 1 85 ? 1.357 -3.054 10.440 1.00 95.81 85 TYR A N 1
ATOM 649 C CA . TYR A 1 85 ? 0.768 -3.939 11.457 1.00 95.81 85 TYR A CA 1
ATOM 650 C C . TYR A 1 85 ? -0.716 -3.686 11.749 1.00 95.81 85 TYR A C 1
ATOM 652 O O . TYR A 1 85 ? -1.411 -4.608 12.174 1.00 95.81 85 TYR A O 1
ATOM 660 N N . LEU A 1 86 ? -1.205 -2.454 11.581 1.00 96.50 86 LEU A N 1
ATOM 661 C CA . LEU A 1 86 ? -2.557 -2.066 12.010 1.00 96.50 86 LEU A CA 1
ATOM 662 C C . LEU A 1 86 ? -3.557 -1.926 10.855 1.00 96.50 86 LEU A C 1
ATOM 664 O O . LEU A 1 86 ? -4.762 -1.853 11.102 1.00 96.50 86 LEU A O 1
ATOM 668 N N . VAL A 1 87 ? -3.092 -1.889 9.604 1.00 96.06 87 VAL A N 1
ATOM 669 C CA . VAL A 1 87 ? -3.972 -1.859 8.431 1.00 96.06 87 VAL A CA 1
ATOM 670 C C . VAL A 1 87 ? -4.369 -3.283 8.056 1.00 96.06 87 VAL A C 1
ATOM 672 O O . VAL A 1 87 ? -3.520 -4.126 7.792 1.00 96.06 87 VAL A O 1
ATOM 675 N N . CYS A 1 88 ? -5.674 -3.545 7.953 1.00 96.62 88 CYS A N 1
ATOM 676 C CA . CYS A 1 88 ? -6.169 -4.786 7.351 1.00 96.62 88 CYS A CA 1
ATOM 677 C C . CYS A 1 88 ? -6.717 -4.522 5.945 1.00 96.62 88 CYS A C 1
ATOM 679 O O . CYS A 1 88 ? -7.368 -3.500 5.697 1.00 96.62 88 CYS A O 1
ATOM 681 N N . THR A 1 89 ? -6.559 -5.486 5.043 1.00 96.75 89 THR A N 1
ATOM 682 C CA . THR A 1 89 ? -7.251 -5.480 3.749 1.00 96.75 89 THR A CA 1
ATOM 683 C C . THR A 1 89 ? -8.760 -5.311 3.949 1.00 96.75 89 THR A C 1
ATOM 685 O O . THR A 1 89 ? -9.371 -5.998 4.765 1.00 96.75 89 THR A O 1
ATOM 688 N N . GLY A 1 90 ? -9.363 -4.374 3.214 1.00 95.81 90 GLY A N 1
ATOM 689 C CA . GLY A 1 90 ? -10.790 -4.050 3.323 1.00 95.81 90 GLY A CA 1
ATOM 690 C C . GLY A 1 90 ? -11.137 -2.955 4.339 1.00 95.81 90 GLY A C 1
ATOM 691 O O . GLY A 1 90 ? -12.303 -2.567 4.420 1.00 95.81 90 GLY A O 1
ATOM 692 N N . ASN A 1 91 ? -10.165 -2.409 5.082 1.00 96.69 91 ASN A N 1
ATOM 693 C CA . ASN A 1 91 ? -10.391 -1.180 5.848 1.00 96.69 91 ASN A CA 1
ATOM 694 C C . ASN A 1 91 ? -10.762 -0.018 4.916 1.00 96.69 91 ASN A C 1
ATOM 696 O O . ASN A 1 91 ? -10.273 0.088 3.791 1.00 96.69 91 ASN A O 1
ATOM 700 N N . LYS A 1 92 ? -11.616 0.885 5.405 1.00 96.69 92 LYS A N 1
ATOM 701 C CA . LYS A 1 92 ? -11.972 2.103 4.674 1.00 96.69 92 LYS A CA 1
ATOM 702 C C . LYS A 1 92 ? -10.801 3.088 4.711 1.00 96.69 92 LYS A C 1
ATOM 704 O O . LYS A 1 92 ? -10.385 3.495 5.792 1.00 96.69 92 LYS A O 1
ATOM 709 N N . ALA A 1 93 ? -10.345 3.520 3.540 1.00 96.50 93 ALA A N 1
ATOM 710 C CA . ALA A 1 93 ? -9.420 4.639 3.383 1.00 96.50 93 ALA A CA 1
ATOM 711 C C . ALA A 1 93 ? -10.186 5.915 2.993 1.00 96.50 93 ALA A C 1
ATOM 713 O O . ALA A 1 93 ? -11.253 5.830 2.385 1.00 96.50 93 ALA A O 1
ATOM 714 N N . ILE A 1 94 ? -9.666 7.083 3.382 1.00 97.25 94 ILE A N 1
ATOM 715 C CA . ILE A 1 94 ? -10.216 8.399 3.017 1.00 97.25 94 ILE A CA 1
ATOM 716 C C . ILE A 1 94 ? -9.054 9.350 2.732 1.00 97.25 94 ILE A C 1
ATOM 718 O O . ILE A 1 94 ? -8.114 9.446 3.526 1.00 97.25 94 ILE A O 1
ATOM 722 N N . ILE A 1 95 ? -9.143 10.109 1.645 1.00 97.81 95 ILE A N 1
ATOM 723 C CA . ILE A 1 95 ? -8.177 11.152 1.300 1.00 97.81 95 ILE A CA 1
ATOM 724 C C . ILE A 1 95 ? -8.430 12.392 2.170 1.00 97.81 95 ILE A C 1
ATOM 726 O O . ILE A 1 95 ? -9.505 12.997 2.141 1.00 97.81 95 ILE A O 1
ATOM 730 N N . ARG A 1 96 ? -7.428 12.803 2.957 1.00 96.94 96 ARG A N 1
ATOM 731 C CA . ARG A 1 96 ? -7.569 13.869 3.973 1.00 96.94 96 ARG A CA 1
ATOM 732 C C . ARG A 1 96 ? -7.221 15.277 3.475 1.00 96.94 96 ARG A C 1
ATOM 734 O O . ARG A 1 96 ? -7.620 16.257 4.110 1.00 96.94 96 ARG A O 1
ATOM 741 N N . SER A 1 97 ? -6.513 15.400 2.355 1.00 97.19 97 SER A N 1
ATOM 742 C CA . SER A 1 97 ? -6.013 16.668 1.805 1.00 97.19 97 SER A CA 1
ATOM 743 C C . SER A 1 97 ? -5.917 16.628 0.271 1.00 97.19 97 SER A C 1
ATOM 745 O O . SER A 1 97 ? -6.133 15.589 -0.346 1.00 97.19 97 SER A O 1
ATOM 747 N N . GLY A 1 98 ? -5.622 17.774 -0.353 1.00 97.19 98 GLY A N 1
ATOM 748 C CA . GLY A 1 98 ? -5.490 17.893 -1.809 1.00 97.19 98 GLY A CA 1
ATOM 749 C C . GLY A 1 98 ? -6.823 17.925 -2.569 1.00 97.19 98 GLY A C 1
ATOM 750 O O . GLY A 1 98 ? -7.900 17.982 -1.975 1.00 97.19 98 GLY A O 1
ATOM 751 N N . GLY A 1 99 ? -6.748 17.902 -3.904 1.00 97.81 99 GLY A N 1
ATOM 752 C CA . GLY A 1 99 ? -7.914 18.055 -4.789 1.00 97.81 99 GLY A CA 1
ATOM 753 C C . GLY A 1 99 ? -8.928 16.907 -4.725 1.00 97.81 99 GLY A C 1
ATOM 754 O O . GLY A 1 99 ? -10.091 17.098 -5.063 1.00 97.81 99 GLY A O 1
ATOM 755 N N . ALA A 1 100 ? -8.513 15.733 -4.244 1.00 97.00 100 ALA A N 1
ATOM 756 C CA . ALA A 1 100 ? -9.374 14.563 -4.067 1.00 97.00 100 ALA A CA 1
ATOM 757 C C . ALA A 1 100 ? -9.869 14.382 -2.616 1.00 97.00 100 ALA A C 1
ATOM 759 O O . ALA A 1 100 ? -10.358 13.310 -2.265 1.00 97.00 100 ALA A O 1
ATOM 760 N N . LYS A 1 101 ? -9.740 15.401 -1.751 1.00 98.25 101 LYS A N 1
ATOM 761 C CA . LYS A 1 101 ? -10.150 15.325 -0.340 1.00 98.25 101 LYS A CA 1
ATOM 762 C C . LYS A 1 101 ? -11.602 14.853 -0.181 1.00 98.25 101 LYS A C 1
ATOM 764 O O . LYS A 1 101 ? -12.509 15.359 -0.835 1.00 98.25 101 LYS A O 1
ATOM 769 N N . GLY A 1 102 ? -11.816 13.928 0.752 1.00 95.62 102 GLY A N 1
ATOM 770 C CA . GLY A 1 102 ? -13.125 13.362 1.085 1.00 95.62 102 GLY A CA 1
ATOM 771 C C . GLY A 1 102 ? -13.554 12.183 0.210 1.00 95.62 102 GLY A C 1
ATOM 772 O O . GLY A 1 102 ? -14.613 11.612 0.473 1.00 95.62 102 GLY A O 1
ATOM 773 N N . LYS A 1 103 ? -12.758 11.825 -0.804 1.00 91.88 103 LYS A N 1
ATOM 774 C CA . LYS A 1 103 ? -12.884 10.546 -1.508 1.00 91.88 103 LYS A CA 1
ATOM 775 C C . LYS A 1 103 ? -12.369 9.393 -0.659 1.00 91.88 103 LYS A C 1
ATOM 777 O O . LYS A 1 103 ? -11.455 9.631 0.166 1.00 91.88 103 LYS A O 1
#

Foldseek 3Di:
DDDPDDDPVVVDDDDDAFFDFFCFDADVVRWDQDPVRDTDHFGADGHADPPFAPPDDPDDDRHDHHDHGTDGAHPDPVSRVCCVPVDDPPDDDAACDDPRHGD

pLDDT: mean 93.57, std 7.48, range [49.41, 98.25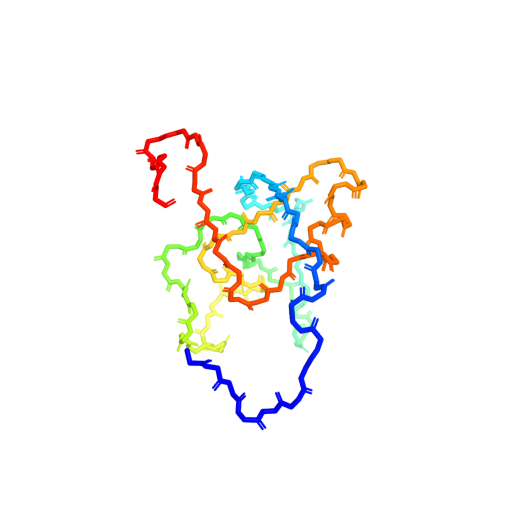]

Solvent-accessible surface area (backbone atoms only — not comparable to full-atom values): 6952 Å² total; per-residue (Å²): 135,85,70,99,65,93,73,64,69,96,74,60,87,86,77,95,79,85,60,45,77,39,64,65,70,78,63,88,91,45,66,44,72,47,99,84,70,46,80,41,77,62,58,36,45,50,12,71,38,90,87,44,46,90,89,59,77,93,68,92,66,90,52,48,68,68,54,57,33,71,33,67,45,43,95,49,68,71,53,33,50,44,55,70,73,71,61,56,94,88,62,89,78,69,38,89,58,73,97,60,45,77,74

Mean predicted aligned error: 4.33 Å

Radius of gyration: 17.65 Å; Cα contacts (8 Å, |Δi|>4): 112; chains: 1; bounding box: 44×35×40 Å

Organism: NCBI:txid408172

Sequence (103 aa):
MISNIKTNENKLIKMSIGGYVTQPSFKNPGYIPNNDGQSVIFPGMFGVVNNVKVGDRAFGWAGDHIEPGVSIDSEQINEHFALHYLVCTGNKAIIRSGGAKGK